Protein AF-A0A3R6Q9J1-F1 (afdb_monomer_lite)

Foldseek 3Di:
DDPVLLVVLLVLLVVLLVVLVVLVVVLCVPQVVDDDDDPVCVCSPDPVVCPVSVVSVVSSVVSNVSSVVSNVVSVVVVVVD

Sequence (81 aa):
MDISVNESKFSDASVLIERARVLSNMLTETYFGQKIETRADLWKISGYFYNDARVLAETISCMIVDAEELLNHASDDVVTK

Secondary structure (DSSP, 8-state):
--HHHHHHHHHHHHHHHHHHHHHHHHHIIIIIS----SGGGGGGGSTTHHHHHHHHHHHHHHHHHHHHHHHHHHHHHHHT-

Radius of gyration: 18.53 Å; chains: 1; bounding box: 41×19×53 Å

pLDDT: mean 87.68, std 11.85, range [45.59, 97.75]

Structure (mmCIF, N/CA/C/O backbone):
data_AF-A0A3R6Q9J1-F1
#
_entry.id   AF-A0A3R6Q9J1-F1
#
loop_
_atom_site.group_PDB
_atom_site.id
_atom_site.type_symbol
_atom_site.label_atom_id
_atom_site.label_alt_id
_atom_site.label_comp_id
_atom_site.label_asym_id
_atom_site.label_entity_id
_atom_site.label_seq_id
_atom_site.pdbx_PDB_ins_code
_atom_site.Cartn_x
_atom_site.Cartn_y
_atom_site.Cartn_z
_atom_site.occupancy
_atom_site.B_iso_or_equiv
_atom_site.auth_seq_id
_atom_site.auth_comp_id
_atom_site.auth_asym_id
_atom_site.auth_atom_id
_atom_site.pdbx_PDB_model_num
ATOM 1 N N . MET A 1 1 ? 19.000 3.639 -30.089 1.00 53.69 1 MET A N 1
ATOM 2 C CA . MET A 1 1 ? 18.138 3.762 -28.897 1.00 53.69 1 MET A CA 1
ATOM 3 C C . MET A 1 1 ? 18.626 4.944 -28.077 1.00 53.69 1 MET A C 1
ATOM 5 O O . MET A 1 1 ? 19.814 4.981 -27.771 1.00 53.69 1 MET A O 1
ATOM 9 N N . ASP A 1 2 ? 17.782 5.953 -27.874 1.00 64.12 2 ASP A N 1
ATOM 10 C CA . ASP A 1 2 ? 18.174 7.261 -27.336 1.00 64.12 2 ASP A CA 1
ATOM 11 C C . ASP A 1 2 ? 18.307 7.250 -25.813 1.00 64.12 2 ASP A C 1
ATOM 13 O O . ASP A 1 2 ? 17.475 6.682 -25.113 1.00 64.12 2 ASP A O 1
ATOM 17 N N . ILE A 1 3 ? 19.336 7.929 -25.303 1.00 64.06 3 ILE A N 1
ATOM 18 C CA . ILE A 1 3 ? 19.580 8.134 -23.864 1.00 64.06 3 ILE A CA 1
ATOM 19 C C . ILE A 1 3 ? 18.342 8.742 -23.176 1.00 64.06 3 ILE A C 1
ATOM 21 O O . ILE A 1 3 ? 18.026 8.377 -22.046 1.00 64.06 3 ILE A O 1
ATOM 25 N N . SER A 1 4 ? 17.580 9.573 -23.896 1.00 70.56 4 SER A N 1
ATOM 26 C CA . SER A 1 4 ? 16.338 10.191 -23.417 1.00 70.56 4 SER A CA 1
ATOM 27 C C . SER A 1 4 ? 15.231 9.188 -23.066 1.00 70.56 4 SER A C 1
ATOM 29 O O . SER A 1 4 ? 14.438 9.457 -22.169 1.00 70.56 4 SER A O 1
ATOM 31 N N . VAL A 1 5 ? 15.181 8.026 -23.731 1.00 71.50 5 VAL A N 1
ATOM 32 C CA . VAL A 1 5 ? 14.193 6.966 -23.450 1.00 71.50 5 VAL A CA 1
ATOM 33 C C . VAL A 1 5 ? 14.530 6.235 -22.150 1.00 71.50 5 VAL A C 1
ATOM 35 O O . VAL A 1 5 ? 13.633 5.849 -21.406 1.00 71.50 5 VAL A O 1
ATOM 38 N N . ASN A 1 6 ? 15.816 6.068 -21.840 1.00 78.25 6 ASN A N 1
ATOM 39 C CA . ASN A 1 6 ? 16.225 5.450 -20.580 1.00 78.25 6 ASN A CA 1
ATOM 40 C C . ASN A 1 6 ? 16.024 6.408 -19.404 1.00 78.25 6 ASN A C 1
ATOM 42 O O . ASN A 1 6 ? 15.498 5.994 -18.374 1.00 78.25 6 ASN A O 1
ATOM 46 N N . GLU A 1 7 ? 16.353 7.692 -19.564 1.00 81.12 7 GLU A N 1
ATOM 47 C CA . GLU A 1 7 ? 16.087 8.712 -18.539 1.00 81.12 7 GLU A CA 1
ATOM 48 C C . GLU A 1 7 ? 14.595 8.821 -18.193 1.00 81.12 7 GLU A C 1
ATOM 50 O O . GLU A 1 7 ? 14.255 8.932 -17.013 1.00 81.12 7 GLU A O 1
ATOM 55 N N . SER A 1 8 ? 13.696 8.719 -19.183 1.00 86.25 8 SER A N 1
ATOM 56 C CA . SER A 1 8 ? 12.254 8.723 -18.910 1.00 86.25 8 SER A CA 1
ATOM 57 C C . SER A 1 8 ? 11.818 7.484 -18.125 1.00 86.25 8 SER A C 1
ATOM 59 O O . SER A 1 8 ? 11.128 7.626 -17.122 1.00 86.25 8 SER A O 1
ATOM 61 N N . LYS A 1 9 ? 12.287 6.283 -18.501 1.00 86.38 9 LYS A N 1
ATOM 62 C CA . LYS A 1 9 ? 11.995 5.034 -17.770 1.00 86.38 9 LYS A CA 1
ATOM 63 C C . LYS A 1 9 ? 12.482 5.088 -16.316 1.00 86.38 9 LYS A C 1
ATOM 65 O O . LYS A 1 9 ? 11.744 4.700 -15.414 1.00 86.38 9 LYS A O 1
ATOM 70 N N . PHE A 1 10 ? 13.690 5.607 -16.070 1.00 89.19 10 PHE A N 1
ATOM 71 C CA . PHE A 1 10 ? 14.209 5.797 -14.708 1.00 89.19 10 PHE A CA 1
ATOM 72 C C . PHE A 1 10 ? 13.375 6.805 -13.905 1.00 89.19 10 PHE A C 1
ATOM 74 O O . PHE A 1 10 ? 13.126 6.595 -12.714 1.00 89.19 10 PHE A O 1
ATOM 81 N N . SER A 1 11 ? 12.931 7.892 -14.543 1.00 92.00 11 SER A N 1
ATOM 82 C CA . SER A 1 11 ? 12.072 8.894 -13.907 1.00 92.00 11 SER A CA 1
ATOM 83 C C . SER A 1 11 ? 10.705 8.313 -13.538 1.00 92.00 11 SER A C 1
ATOM 85 O O . SER A 1 11 ? 10.279 8.448 -12.389 1.00 92.00 11 SER A O 1
ATOM 87 N N . ASP A 1 12 ? 10.063 7.595 -14.459 1.00 93.31 12 ASP A N 1
ATOM 88 C CA . ASP A 1 12 ? 8.759 6.965 -14.244 1.00 93.31 12 ASP A CA 1
ATOM 89 C C . ASP A 1 12 ? 8.820 5.901 -13.137 1.00 93.31 12 ASP A C 1
ATOM 91 O O . ASP A 1 12 ? 7.980 5.897 -12.232 1.00 93.31 12 ASP A O 1
ATOM 95 N N . ALA A 1 13 ? 9.864 5.063 -13.131 1.00 94.69 13 ALA A N 1
ATOM 96 C CA . ALA A 1 13 ? 10.099 4.092 -12.063 1.00 94.69 13 ALA A CA 1
ATOM 97 C C . ALA A 1 13 ? 10.275 4.776 -10.696 1.00 94.69 13 ALA A C 1
ATOM 99 O O . ALA A 1 13 ? 9.695 4.346 -9.698 1.00 94.69 13 ALA A O 1
ATOM 100 N N . SER A 1 14 ? 11.016 5.888 -10.646 1.00 94.62 14 SER A N 1
ATOM 101 C CA . SER A 1 14 ? 11.212 6.660 -9.412 1.00 94.62 14 SER A CA 1
ATOM 102 C C . SER A 1 14 ? 9.892 7.225 -8.876 1.00 94.62 14 SER A C 1
ATOM 104 O O . SER A 1 14 ? 9.647 7.201 -7.669 1.00 94.62 14 SER A O 1
ATOM 106 N N . VAL A 1 15 ? 9.007 7.693 -9.763 1.00 97.06 15 VAL A N 1
ATOM 107 C CA . VAL A 1 15 ? 7.671 8.176 -9.382 1.00 97.06 15 VAL A CA 1
ATOM 108 C C . VAL A 1 15 ? 6.819 7.046 -8.803 1.00 97.06 15 VAL A C 1
ATOM 110 O O . VAL A 1 15 ? 6.141 7.256 -7.794 1.00 97.06 15 VAL A O 1
ATOM 113 N N . LEU A 1 16 ? 6.844 5.857 -9.408 1.00 97.75 16 LEU A N 1
ATOM 114 C CA . LEU A 1 16 ? 6.115 4.691 -8.901 1.00 97.75 16 LEU A CA 1
ATOM 115 C C . LEU A 1 16 ? 6.622 4.258 -7.520 1.00 97.75 16 LEU A C 1
ATOM 117 O O . LEU A 1 16 ? 5.809 4.036 -6.623 1.00 97.75 16 LEU A O 1
ATOM 121 N N . ILE A 1 17 ? 7.941 4.234 -7.314 1.00 97.50 17 ILE A N 1
ATOM 122 C CA . ILE A 1 17 ? 8.556 3.899 -6.022 1.00 97.50 17 ILE A CA 1
ATOM 123 C C . ILE A 1 17 ? 8.149 4.902 -4.936 1.00 97.50 17 ILE A C 1
ATOM 125 O O . ILE A 1 17 ? 7.727 4.497 -3.851 1.00 97.50 17 ILE A O 1
ATOM 129 N N . GLU A 1 18 ? 8.211 6.209 -5.208 1.00 97.75 18 GLU A N 1
ATOM 130 C CA . GLU A 1 18 ? 7.805 7.212 -4.215 1.00 97.75 18 GLU A CA 1
ATOM 131 C C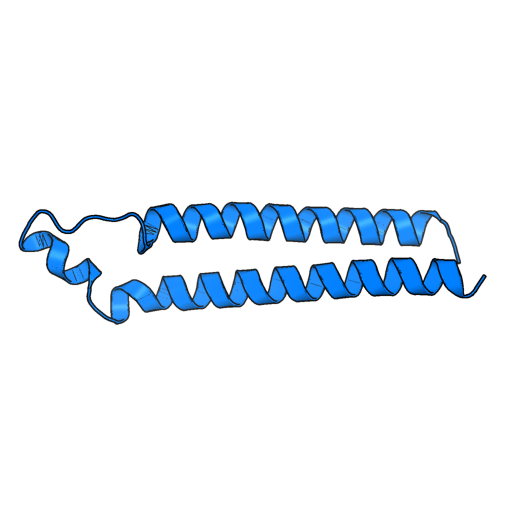 . GLU A 1 18 ? 6.302 7.143 -3.907 1.00 97.75 18 GLU A C 1
ATOM 133 O O . GLU A 1 18 ? 5.894 7.283 -2.752 1.00 97.75 18 GLU A O 1
ATOM 138 N N . ARG A 1 19 ? 5.454 6.836 -4.898 1.00 96.81 19 ARG A N 1
ATOM 139 C CA . ARG A 1 19 ? 4.023 6.584 -4.658 1.00 96.81 19 ARG A CA 1
ATOM 140 C C . ARG A 1 19 ? 3.799 5.350 -3.790 1.00 96.81 19 ARG A C 1
ATOM 142 O O . ARG A 1 19 ? 3.051 5.432 -2.816 1.00 96.81 19 ARG A O 1
ATOM 149 N N . ALA A 1 20 ? 4.470 4.241 -4.095 1.00 97.44 20 ALA A N 1
ATOM 150 C CA . ALA A 1 20 ? 4.415 3.017 -3.303 1.00 97.44 20 ALA A CA 1
ATOM 151 C C . ALA A 1 20 ? 4.848 3.272 -1.850 1.00 97.44 20 ALA A C 1
ATOM 153 O O . ALA A 1 20 ? 4.200 2.802 -0.911 1.00 97.44 20 ALA A O 1
ATOM 154 N N . ARG A 1 21 ? 5.886 4.091 -1.645 1.00 97.44 21 ARG A N 1
ATOM 155 C CA . ARG A 1 21 ? 6.357 4.506 -0.320 1.00 97.44 21 ARG A CA 1
ATOM 156 C C . ARG A 1 21 ? 5.315 5.323 0.443 1.00 97.44 21 ARG A C 1
ATOM 158 O O . ARG A 1 21 ? 5.032 5.017 1.600 1.00 97.44 21 ARG A O 1
ATOM 165 N N . VAL A 1 22 ? 4.726 6.341 -0.187 1.00 96.75 22 VAL A N 1
ATOM 166 C CA . VAL A 1 22 ? 3.678 7.169 0.437 1.00 96.75 22 VAL A CA 1
ATOM 167 C C . VAL A 1 22 ? 2.467 6.316 0.821 1.00 96.75 22 VAL A C 1
ATOM 169 O O . VAL A 1 22 ? 1.970 6.421 1.942 1.00 96.75 22 VAL A O 1
ATOM 172 N N . LEU A 1 23 ? 2.025 5.429 -0.072 1.00 95.75 23 LEU A N 1
ATOM 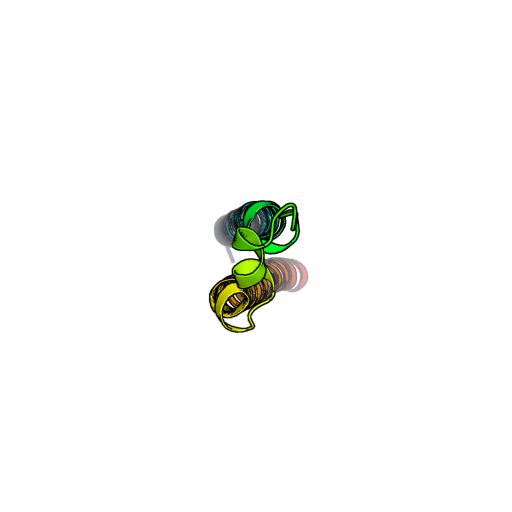173 C CA . LEU A 1 23 ? 0.910 4.523 0.201 1.00 95.75 23 LEU A CA 1
ATOM 174 C C . LEU A 1 23 ? 1.242 3.519 1.313 1.00 95.75 23 LEU A C 1
ATOM 176 O O . LEU A 1 23 ? 0.389 3.249 2.154 1.00 95.75 23 LEU A O 1
ATOM 180 N N . SER A 1 24 ? 2.480 3.023 1.381 1.00 95.44 24 SER A N 1
ATOM 181 C CA . SER A 1 24 ? 2.933 2.131 2.461 1.00 95.44 24 SER A CA 1
ATOM 182 C C . SER A 1 24 ? 2.894 2.814 3.830 1.00 95.44 24 SER A C 1
ATOM 184 O O . SER A 1 24 ? 2.467 2.209 4.819 1.00 95.44 24 SER A O 1
ATOM 186 N N . ASN A 1 25 ? 3.279 4.091 3.897 1.00 95.31 25 ASN A N 1
ATOM 187 C CA . ASN A 1 25 ? 3.167 4.879 5.125 1.00 95.31 25 ASN A CA 1
ATOM 188 C C . ASN A 1 25 ? 1.699 5.063 5.527 1.00 95.31 25 ASN A C 1
ATOM 190 O O . ASN A 1 25 ? 1.342 4.801 6.673 1.00 95.31 25 ASN A O 1
ATOM 194 N N . MET A 1 26 ? 0.832 5.417 4.573 1.00 92.94 26 MET A N 1
ATOM 195 C CA . MET A 1 26 ? -0.605 5.563 4.819 1.00 92.94 26 MET A CA 1
ATOM 196 C C . MET A 1 26 ? -1.239 4.261 5.323 1.00 92.94 26 MET A C 1
ATOM 198 O O . MET A 1 26 ? -2.007 4.285 6.286 1.00 92.94 26 MET A O 1
ATOM 202 N N . LEU A 1 27 ? -0.901 3.126 4.704 1.00 93.56 27 LEU A N 1
ATOM 203 C CA . LEU A 1 27 ? -1.348 1.794 5.111 1.00 93.56 27 LEU A CA 1
ATOM 204 C C . LEU A 1 27 ? -0.950 1.506 6.566 1.00 93.56 27 LEU A C 1
ATOM 206 O O . LEU A 1 27 ? -1.770 1.068 7.377 1.00 93.56 27 LEU A O 1
ATOM 210 N N . THR A 1 28 ? 0.304 1.811 6.902 1.00 92.69 28 THR A N 1
ATOM 211 C CA . THR A 1 28 ? 0.850 1.620 8.245 1.00 92.69 28 THR A CA 1
ATOM 212 C C . THR A 1 28 ? 0.120 2.490 9.258 1.00 92.69 28 THR A C 1
ATOM 214 O O . THR A 1 28 ? -0.395 1.965 10.234 1.00 92.69 28 THR A O 1
ATOM 217 N N . GLU A 1 29 ? 0.006 3.795 9.030 1.00 91.62 29 GLU A N 1
ATOM 218 C CA . GLU A 1 29 ? -0.608 4.727 9.986 1.00 91.62 29 GLU A CA 1
ATOM 219 C C . GLU A 1 29 ? -2.115 4.487 10.170 1.00 91.62 29 GLU A C 1
ATOM 221 O O . GLU A 1 29 ? -2.641 4.568 11.285 1.00 91.62 29 GLU A O 1
ATOM 226 N N . THR A 1 30 ? -2.817 4.158 9.084 1.00 89.25 30 THR A N 1
ATOM 227 C CA . THR A 1 30 ? -4.286 4.096 9.069 1.00 89.25 30 THR A CA 1
ATOM 228 C C . THR A 1 30 ? -4.825 2.747 9.531 1.00 89.25 30 THR A C 1
ATOM 230 O O . THR A 1 30 ? -5.876 2.705 10.165 1.00 89.25 30 THR A O 1
ATOM 233 N N . TYR A 1 31 ? -4.116 1.649 9.254 1.00 89.38 31 TYR A N 1
ATOM 234 C CA . TYR A 1 31 ? -4.626 0.302 9.534 1.00 89.38 31 TYR A CA 1
ATOM 235 C C . TYR A 1 31 ? -3.799 -0.447 10.576 1.00 89.38 31 TYR A C 1
ATOM 237 O O . TYR A 1 31 ? -4.367 -1.031 11.498 1.00 89.38 31 TYR A O 1
ATOM 245 N N . PHE A 1 32 ? -2.469 -0.430 10.466 1.00 86.19 32 PHE A N 1
ATOM 246 C CA . PHE A 1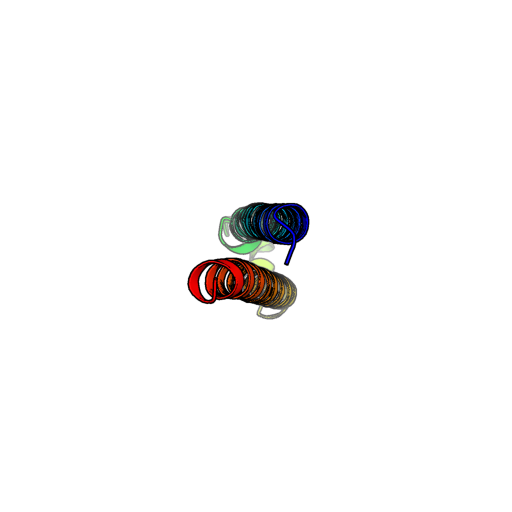 32 ? -1.601 -1.245 11.329 1.00 86.19 32 PHE A CA 1
ATOM 247 C C . PHE A 1 32 ? -1.078 -0.513 12.571 1.00 86.19 32 PHE A C 1
ATOM 249 O O . PHE A 1 32 ? -0.699 -1.152 13.548 1.00 86.19 32 PHE A O 1
ATOM 256 N N . GLY A 1 33 ? -1.086 0.818 12.561 1.00 87.06 33 GLY A N 1
ATOM 257 C CA . GLY A 1 33 ? -0.652 1.677 13.663 1.00 87.06 33 GLY A CA 1
ATOM 258 C C . GLY A 1 33 ? -1.773 2.044 14.635 1.00 87.06 33 GLY A C 1
ATOM 259 O O . GLY A 1 33 ? -1.520 2.669 15.665 1.00 87.06 33 GLY A O 1
ATOM 260 N N . GLN A 1 34 ? -3.014 1.665 14.325 1.00 87.31 34 GLN A N 1
ATOM 261 C CA . GLN A 1 34 ? -4.172 1.984 15.149 1.00 87.31 34 GLN A CA 1
ATOM 262 C C . GLN A 1 34 ? -4.226 1.112 16.405 1.00 87.31 34 GLN A C 1
ATOM 264 O O . GLN A 1 34 ? -4.037 -0.102 16.359 1.00 87.31 34 GLN A O 1
ATOM 269 N N . LYS A 1 35 ? -4.548 1.739 17.539 1.00 90.94 35 LYS A N 1
ATOM 270 C CA . LYS A 1 35 ? -4.750 1.053 18.819 1.00 90.94 35 LYS A CA 1
ATOM 271 C C . LYS A 1 35 ? -6.230 0.771 19.076 1.00 90.94 35 LYS A C 1
ATOM 273 O O . LYS A 1 35 ? -7.122 1.465 18.572 1.00 90.94 35 LYS A O 1
ATOM 278 N N . ILE A 1 36 ? -6.468 -0.251 19.893 1.00 91.44 36 ILE A N 1
ATOM 279 C CA . ILE A 1 36 ? -7.779 -0.601 20.442 1.00 91.44 36 ILE A CA 1
ATOM 280 C C . ILE A 1 36 ? -7.756 -0.175 21.905 1.00 91.44 36 ILE A C 1
ATOM 282 O O . ILE A 1 36 ? -7.142 -0.842 22.734 1.00 91.44 36 ILE A O 1
ATOM 286 N N . GLU A 1 37 ? -8.377 0.958 22.211 1.00 95.50 37 GLU A N 1
ATOM 287 C CA . GLU A 1 37 ? -8.350 1.528 23.563 1.00 95.50 37 GLU A CA 1
ATOM 288 C C . GLU A 1 37 ? -9.694 1.340 24.267 1.00 95.50 37 GLU A C 1
ATOM 290 O O . GLU A 1 3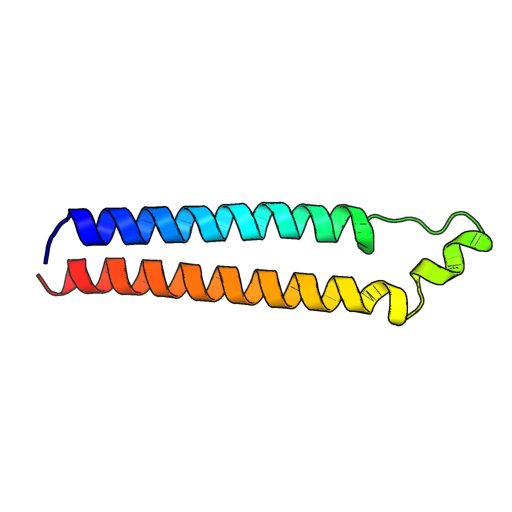7 ? -9.762 1.213 25.489 1.00 95.50 37 GLU A O 1
ATOM 295 N N . THR A 1 38 ? -10.776 1.259 23.492 1.00 96.25 38 THR A N 1
ATOM 296 C CA . THR A 1 38 ? -12.139 1.163 24.001 1.00 96.25 38 THR A CA 1
ATOM 297 C C . THR A 1 38 ? -12.933 0.058 23.312 1.00 96.25 38 THR A C 1
ATOM 299 O O . THR A 1 38 ? -12.603 -0.422 22.228 1.00 96.25 38 THR A O 1
ATOM 302 N N . ARG A 1 39 ? -14.071 -0.317 23.909 1.00 93.50 39 ARG A N 1
ATOM 303 C CA . ARG A 1 39 ? -15.027 -1.237 23.273 1.00 93.50 39 ARG A CA 1
ATOM 304 C C . ARG A 1 39 ? -15.550 -0.700 21.934 1.00 93.50 39 ARG A C 1
ATOM 306 O O . ARG A 1 39 ? -15.875 -1.491 21.053 1.00 93.50 39 ARG A O 1
ATOM 313 N N . ALA A 1 40 ? -15.615 0.623 21.780 1.00 93.06 40 ALA A N 1
ATOM 314 C CA . ALA A 1 40 ? -16.017 1.264 20.536 1.00 93.06 40 ALA A CA 1
ATOM 315 C C . ALA A 1 40 ? -14.966 1.121 19.424 1.00 93.06 40 ALA A C 1
ATOM 317 O O . ALA A 1 40 ? -15.304 1.380 18.282 1.00 93.06 40 ALA A O 1
ATOM 318 N N . ASP A 1 41 ? -13.739 0.673 19.717 1.00 92.94 41 ASP A N 1
ATOM 319 C CA . ASP A 1 41 ? -12.683 0.437 18.722 1.00 92.94 41 ASP A CA 1
ATOM 320 C C . ASP A 1 41 ? -12.680 -0.988 18.156 1.00 92.94 41 ASP A C 1
ATOM 322 O O . ASP A 1 41 ? -11.932 -1.280 17.225 1.00 92.94 41 ASP A O 1
ATOM 326 N N . LEU A 1 42 ? -13.510 -1.896 18.680 1.00 91.00 42 LEU A N 1
ATOM 327 C CA . LEU A 1 42 ? -13.512 -3.306 18.267 1.00 91.00 42 LEU A CA 1
ATOM 328 C C . LEU A 1 42 ? -13.868 -3.524 16.787 1.00 91.00 42 LEU A C 1
ATOM 330 O O . LEU A 1 42 ? -13.600 -4.591 16.244 1.00 91.00 42 LEU A O 1
ATOM 334 N N . TRP A 1 43 ? -14.432 -2.536 16.092 1.00 89.44 43 TRP A N 1
ATOM 335 C CA . TRP A 1 43 ? -14.624 -2.626 14.641 1.00 89.44 43 TRP A CA 1
ATOM 336 C C . TRP A 1 43 ? -13.292 -2.689 13.874 1.00 89.44 43 TRP A C 1
ATOM 338 O O . TRP A 1 43 ? -13.260 -3.276 12.793 1.00 89.44 43 TRP A O 1
ATOM 348 N N . LYS A 1 44 ? -12.189 -2.178 14.443 1.00 89.50 44 LYS A N 1
ATOM 349 C CA . LYS A 1 44 ? -10.846 -2.187 13.833 1.00 89.50 44 LYS A CA 1
ATOM 350 C C . LYS A 1 44 ? -10.246 -3.590 13.692 1.00 89.50 44 LYS A C 1
ATOM 352 O O . LYS A 1 44 ? -9.328 -3.782 12.914 1.00 89.50 44 LYS A O 1
ATOM 357 N N . ILE A 1 45 ? -10.754 -4.587 14.421 1.00 86.75 45 ILE A N 1
ATOM 358 C CA . ILE A 1 45 ? -10.336 -5.996 14.259 1.00 86.75 45 ILE A CA 1
ATOM 359 C C . ILE A 1 45 ? -11.260 -6.785 13.332 1.00 86.75 45 ILE A C 1
ATOM 361 O O . ILE A 1 45 ? -11.043 -7.973 13.102 1.00 86.75 45 ILE A O 1
ATOM 365 N N . SER A 1 46 ? -12.319 -6.155 12.817 1.00 87.44 46 SER A N 1
ATOM 366 C CA . SER A 1 46 ? -13.204 -6.816 11.864 1.00 87.44 46 SER A CA 1
ATOM 367 C C . SER A 1 46 ? -12.485 -7.027 10.531 1.00 87.44 46 SER A C 1
ATOM 369 O O . SER A 1 46 ? -11.735 -6.167 10.078 1.00 87.44 46 SER A O 1
ATOM 371 N N . GLY A 1 47 ? -12.748 -8.152 9.860 1.00 81.56 47 GLY A N 1
ATOM 372 C CA . GLY A 1 47 ? -12.178 -8.405 8.530 1.00 81.56 47 GLY A CA 1
ATOM 373 C C . GLY A 1 47 ? -12.540 -7.317 7.511 1.00 81.56 47 GLY A C 1
ATOM 374 O O . GLY A 1 47 ? -11.718 -6.965 6.673 1.00 81.56 47 GLY A O 1
ATOM 375 N N . TYR A 1 48 ? -13.729 -6.714 7.639 1.00 86.06 48 TYR A N 1
ATOM 376 C CA . TYR A 1 48 ? -14.165 -5.600 6.792 1.00 86.06 48 TYR A CA 1
ATOM 377 C C . TYR A 1 48 ? -13.258 -4.374 6.903 1.00 86.06 48 TYR A C 1
ATOM 379 O O . TYR A 1 48 ? -13.016 -3.724 5.893 1.00 86.06 48 TYR A O 1
ATOM 387 N N . PHE A 1 49 ? -12.719 -4.085 8.092 1.00 84.31 49 PHE A N 1
ATOM 388 C CA . PHE A 1 49 ? -11.786 -2.975 8.283 1.00 84.31 49 PHE A CA 1
ATOM 389 C C . PHE A 1 49 ? -10.508 -3.136 7.450 1.00 84.31 49 PHE A C 1
ATOM 391 O O . PHE A 1 49 ? -9.969 -2.157 6.949 1.00 84.31 49 PHE A O 1
ATOM 398 N N . TYR A 1 50 ? -10.051 -4.372 7.245 1.00 90.25 50 TYR A N 1
ATOM 399 C CA . TYR A 1 50 ? -8.829 -4.663 6.494 1.00 90.25 50 TYR A CA 1
ATOM 400 C C . TYR A 1 50 ? -9.056 -4.912 4.996 1.00 90.25 50 TYR A C 1
ATOM 402 O O . TYR A 1 50 ? -8.086 -5.128 4.270 1.00 90.25 50 TYR A O 1
ATOM 410 N N . ASN A 1 51 ? -10.296 -4.854 4.496 1.00 91.31 51 ASN A N 1
ATOM 411 C CA . ASN A 1 51 ? -10.552 -5.008 3.060 1.00 91.31 51 ASN A CA 1
ATOM 412 C C . ASN A 1 51 ? -9.892 -3.893 2.244 1.00 91.31 51 ASN A C 1
ATOM 414 O O . ASN A 1 51 ? -9.230 -4.179 1.248 1.00 91.31 51 ASN A O 1
ATOM 418 N N . ASP A 1 52 ? -10.020 -2.648 2.692 1.00 89.62 52 ASP A N 1
ATOM 419 C CA . ASP A 1 52 ? -9.407 -1.503 2.015 1.00 89.62 52 ASP A CA 1
ATOM 420 C C . ASP A 1 52 ? -7.878 -1.532 2.160 1.00 89.62 52 ASP A C 1
ATOM 422 O O . ASP A 1 52 ? -7.152 -1.223 1.214 1.00 89.62 52 ASP A O 1
ATOM 426 N N . ALA A 1 53 ? -7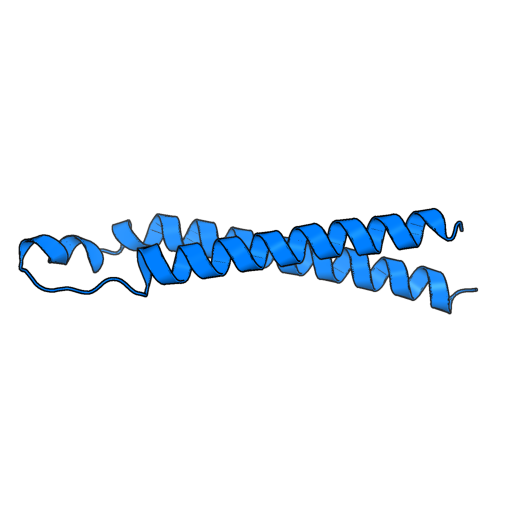.371 -2.012 3.304 1.00 92.06 53 ALA A N 1
ATOM 427 C CA . ALA A 1 53 ? -5.943 -2.259 3.501 1.00 92.06 53 ALA A CA 1
ATOM 428 C C . ALA A 1 53 ? -5.394 -3.289 2.498 1.00 92.06 53 ALA A C 1
ATOM 430 O O . ALA A 1 53 ? -4.318 -3.090 1.939 1.00 92.06 53 ALA A O 1
ATOM 431 N N . ARG A 1 54 ? -6.141 -4.366 2.218 1.00 94.06 54 ARG A N 1
ATOM 432 C CA . ARG A 1 54 ? -5.762 -5.359 1.200 1.00 94.06 54 ARG A CA 1
ATOM 433 C C . ARG A 1 54 ? -5.652 -4.723 -0.185 1.00 94.06 54 ARG A C 1
ATOM 435 O O . ARG A 1 54 ? -4.655 -4.939 -0.862 1.00 94.06 54 ARG A O 1
ATOM 442 N N . VAL A 1 55 ? -6.638 -3.920 -0.588 1.00 93.44 55 VAL A N 1
ATOM 443 C CA . VAL A 1 55 ? -6.636 -3.244 -1.900 1.00 93.44 55 VAL A CA 1
ATOM 444 C C . VAL A 1 55 ? -5.440 -2.297 -2.035 1.00 93.44 55 VAL A C 1
ATOM 446 O O . VAL A 1 55 ? -4.774 -2.275 -3.071 1.00 93.44 55 VAL A O 1
ATOM 449 N N . LEU A 1 56 ? -5.129 -1.538 -0.981 1.00 93.88 56 LEU A N 1
ATOM 450 C CA . LEU A 1 56 ? -3.950 -0.671 -0.953 1.00 93.88 56 LEU A CA 1
ATOM 451 C C . LEU A 1 56 ? -2.647 -1.471 -1.043 1.00 93.88 56 LEU A C 1
ATOM 453 O O . LEU A 1 56 ? -1.766 -1.099 -1.814 1.00 93.88 56 LEU A O 1
ATOM 457 N N . ALA A 1 57 ? -2.531 -2.577 -0.305 1.00 95.94 57 ALA A N 1
ATOM 458 C CA . ALA A 1 57 ? -1.356 -3.445 -0.355 1.00 95.94 57 ALA A CA 1
ATOM 459 C C . ALA A 1 57 ? -1.143 -4.046 -1.755 1.00 95.94 57 ALA A C 1
ATOM 461 O O . ALA A 1 57 ? -0.033 -3.993 -2.276 1.00 95.94 57 ALA A O 1
ATOM 462 N N . GLU A 1 58 ? -2.206 -4.540 -2.397 1.00 97.12 58 GLU A N 1
ATOM 463 C CA . GLU A 1 58 ? -2.159 -5.053 -3.775 1.00 97.12 58 GLU A CA 1
ATOM 464 C C . GLU A 1 58 ? -1.729 -3.963 -4.766 1.00 97.12 58 GLU A C 1
ATOM 466 O O . GLU A 1 58 ? -0.882 -4.199 -5.625 1.00 97.12 58 GLU A O 1
ATOM 471 N N . THR A 1 59 ? -2.246 -2.743 -4.600 1.00 96.62 59 THR A N 1
ATOM 472 C CA . THR A 1 59 ? -1.872 -1.589 -5.431 1.00 96.62 59 THR A CA 1
ATOM 473 C C . THR A 1 59 ? -0.387 -1.245 -5.289 1.00 96.62 59 THR A C 1
ATOM 475 O O . THR A 1 59 ? 0.287 -1.010 -6.289 1.00 96.62 59 THR A O 1
ATOM 478 N N . ILE A 1 60 ? 0.136 -1.237 -4.058 1.00 97.50 60 ILE A N 1
ATOM 479 C CA . ILE A 1 60 ? 1.562 -1.013 -3.780 1.00 97.50 60 ILE A CA 1
ATOM 480 C C . ILE A 1 60 ? 2.410 -2.087 -4.465 1.00 97.50 60 ILE A C 1
ATOM 482 O O . ILE A 1 60 ? 3.399 -1.752 -5.114 1.00 97.50 60 ILE A O 1
ATOM 486 N N . SER A 1 61 ? 2.018 -3.361 -4.357 1.00 96.81 61 SER A N 1
ATOM 487 C CA . SER A 1 61 ? 2.731 -4.461 -5.011 1.00 96.81 61 SER A CA 1
ATOM 488 C C . SER A 1 61 ? 2.784 -4.288 -6.526 1.00 96.81 61 SER A C 1
ATOM 490 O O . SER A 1 61 ? 3.866 -4.414 -7.091 1.00 96.81 61 SER A O 1
ATOM 492 N N . CYS A 1 62 ? 1.671 -3.930 -7.174 1.00 97.44 62 CYS A N 1
ATOM 493 C CA . CYS A 1 62 ? 1.668 -3.653 -8.612 1.00 97.44 62 CYS A CA 1
ATOM 494 C C . CYS A 1 62 ? 2.615 -2.500 -8.976 1.00 97.44 62 CYS A C 1
ATOM 496 O O . CYS A 1 62 ? 3.417 -2.644 -9.887 1.00 97.44 62 CYS A O 1
ATOM 498 N N . MET A 1 63 ? 2.593 -1.390 -8.228 1.00 97.44 63 MET A N 1
ATOM 499 C CA . MET A 1 63 ? 3.486 -0.251 -8.496 1.00 97.44 63 MET A CA 1
ATOM 500 C C . MET A 1 63 ? 4.970 -0.615 -8.389 1.00 97.44 63 MET A C 1
ATOM 502 O O . MET A 1 63 ? 5.780 -0.088 -9.147 1.00 97.44 63 MET A O 1
ATOM 506 N N . ILE A 1 64 ? 5.335 -1.484 -7.440 1.00 97.19 64 ILE A N 1
ATOM 507 C CA . ILE A 1 64 ? 6.718 -1.951 -7.283 1.00 97.19 64 ILE A CA 1
ATOM 508 C C . ILE A 1 64 ? 7.113 -2.834 -8.466 1.00 97.19 64 ILE A C 1
ATOM 510 O O . ILE A 1 64 ? 8.173 -2.610 -9.041 1.00 97.19 64 ILE A O 1
ATOM 514 N N . VAL A 1 65 ? 6.253 -3.778 -8.859 1.00 96.94 65 VAL A N 1
ATOM 515 C CA . VAL A 1 65 ? 6.498 -4.647 -10.021 1.00 96.94 65 VAL A CA 1
ATOM 516 C C . VAL A 1 65 ? 6.664 -3.814 -11.295 1.00 96.94 65 VAL A C 1
ATOM 518 O O . VAL A 1 65 ? 7.666 -3.962 -11.988 1.00 96.94 65 VAL A O 1
ATOM 521 N N . ASP A 1 66 ? 5.755 -2.872 -11.554 1.00 96.75 66 ASP A N 1
ATOM 522 C CA . ASP A 1 66 ? 5.828 -1.984 -12.720 1.00 96.75 66 ASP A CA 1
ATOM 523 C C . ASP A 1 66 ? 7.128 -1.152 -12.718 1.00 96.75 66 ASP A C 1
ATOM 525 O O . ASP A 1 66 ? 7.760 -0.946 -13.757 1.00 96.75 66 ASP A O 1
ATOM 529 N N . ALA A 1 67 ? 7.565 -0.677 -11.546 1.00 95.31 67 ALA A N 1
ATOM 530 C CA . ALA A 1 67 ? 8.823 0.052 -11.414 1.00 95.31 67 ALA A CA 1
ATOM 531 C C . ALA A 1 67 ? 10.043 -0.840 -11.694 1.00 95.31 67 ALA A C 1
ATOM 533 O O . ALA A 1 67 ? 10.966 -0.413 -12.387 1.00 95.31 67 ALA A O 1
ATOM 534 N N . GLU A 1 68 ? 10.055 -2.072 -11.181 1.00 93.75 68 GLU A N 1
ATOM 535 C CA . GLU A 1 68 ? 11.122 -3.046 -11.429 1.00 93.75 68 GLU A CA 1
ATOM 536 C C . GLU A 1 68 ? 11.222 -3.404 -12.916 1.00 93.75 68 GLU A C 1
ATOM 538 O O . GLU A 1 68 ? 12.324 -3.440 -13.466 1.00 93.75 68 GLU A O 1
ATOM 543 N N . GLU A 1 69 ? 10.091 -3.592 -13.598 1.00 94.06 69 GLU A N 1
ATOM 544 C CA . GLU A 1 69 ? 10.054 -3.831 -15.043 1.00 94.06 69 GLU A CA 1
ATOM 545 C C . GLU A 1 69 ? 10.653 -2.658 -15.830 1.00 94.06 69 GLU A C 1
ATOM 547 O O . GLU A 1 69 ? 11.506 -2.865 -16.699 1.00 94.06 69 GLU A O 1
ATOM 552 N N . LEU A 1 70 ? 10.285 -1.415 -15.495 1.00 92.44 70 LEU A N 1
ATOM 553 C CA . LEU A 1 70 ? 10.854 -0.219 -16.128 1.00 92.44 70 LEU A CA 1
ATOM 554 C C . LEU A 1 70 ? 12.378 -0.140 -15.955 1.00 92.44 70 LEU A C 1
ATOM 556 O O . LEU A 1 70 ? 13.088 0.186 -16.912 1.00 92.44 70 LEU A O 1
ATOM 560 N N . LEU A 1 71 ? 12.883 -0.460 -14.761 1.00 90.62 71 LEU A N 1
ATOM 561 C CA . LEU A 1 71 ? 14.316 -0.452 -14.454 1.00 90.62 71 LEU A CA 1
ATOM 562 C C . LEU A 1 71 ? 15.077 -1.566 -15.181 1.00 90.62 71 LEU A C 1
ATOM 564 O O . LEU A 1 71 ? 16.163 -1.317 -15.715 1.00 90.62 71 LEU A O 1
ATOM 568 N N . ASN A 1 72 ? 14.511 -2.772 -15.244 1.00 88.94 72 ASN A N 1
ATOM 569 C CA . ASN A 1 72 ? 15.103 -3.902 -15.960 1.00 88.94 72 ASN A CA 1
ATOM 570 C C . ASN A 1 72 ? 15.194 -3.604 -17.461 1.00 88.94 72 ASN A C 1
ATOM 572 O O . ASN A 1 72 ? 16.268 -3.712 -18.050 1.00 88.94 72 ASN A O 1
ATOM 576 N N . HIS A 1 73 ? 14.115 -3.095 -18.062 1.00 83.88 73 HIS A N 1
ATOM 577 C CA . HIS A 1 73 ? 14.119 -2.706 -19.472 1.00 83.88 73 HIS A CA 1
ATOM 578 C C . HIS A 1 73 ? 15.079 -1.553 -19.776 1.00 83.88 73 HIS A C 1
ATOM 580 O O . HIS A 1 73 ? 15.720 -1.555 -20.823 1.00 83.88 73 HIS A O 1
ATOM 586 N N . ALA A 1 74 ? 15.197 -0.565 -18.886 1.00 79.44 74 ALA A N 1
ATOM 587 C CA . ALA A 1 74 ? 16.181 0.503 -19.051 1.00 79.44 74 ALA A CA 1
ATOM 588 C C . ALA A 1 74 ? 17.628 -0.022 -18.988 1.00 79.44 74 ALA A C 1
ATOM 590 O O . ALA A 1 74 ? 18.512 0.559 -19.616 1.00 79.44 74 ALA A O 1
ATOM 591 N N . SER A 1 75 ? 17.870 -1.112 -18.254 1.00 72.50 75 SER A N 1
ATOM 592 C CA . SER A 1 75 ? 19.196 -1.715 -18.071 1.00 72.50 75 SER A CA 1
ATOM 593 C C . SER A 1 75 ? 19.588 -2.632 -19.235 1.00 72.50 75 SER A C 1
ATOM 595 O O . SER A 1 75 ? 20.714 -2.551 -19.727 1.00 72.50 75 SER A O 1
ATOM 597 N N . ASP A 1 76 ? 18.657 -3.442 -19.740 1.00 73.06 76 ASP A N 1
ATOM 598 C CA . ASP A 1 76 ? 18.876 -4.321 -20.900 1.00 73.06 76 ASP A CA 1
ATOM 599 C C . ASP A 1 76 ? 19.182 -3.528 -22.184 1.00 73.06 76 ASP A C 1
ATOM 601 O O . ASP A 1 76 ? 20.047 -3.918 -22.979 1.00 73.06 76 ASP A O 1
ATOM 605 N N . ASP A 1 77 ? 18.542 -2.365 -22.348 1.00 60.06 77 ASP A N 1
ATOM 606 C CA . ASP A 1 77 ? 18.787 -1.420 -23.448 1.00 60.06 77 ASP A CA 1
ATOM 607 C C . ASP A 1 77 ? 20.201 -0.793 -23.398 1.00 60.06 77 ASP A C 1
ATOM 609 O O . ASP A 1 77 ? 20.690 -0.260 -24.400 1.00 60.06 77 ASP A O 1
ATOM 613 N N . VAL A 1 78 ? 20.867 -0.826 -22.234 1.00 59.38 78 VAL A N 1
ATOM 614 C CA . VAL A 1 78 ? 22.246 -0.334 -22.043 1.00 59.38 78 VAL A CA 1
ATOM 615 C C . VAL A 1 78 ? 23.278 -1.430 -22.316 1.00 59.38 78 VAL A C 1
ATOM 617 O O . VAL A 1 78 ? 24.332 -1.128 -22.866 1.00 59.38 78 VAL A O 1
ATOM 620 N N . VAL A 1 79 ? 22.989 -2.687 -21.962 1.00 59.03 79 VAL A N 1
ATOM 621 C CA . VAL A 1 79 ? 23.930 -3.822 -22.088 1.00 59.03 79 VAL A CA 1
ATOM 622 C C . VAL A 1 79 ? 24.027 -4.357 -23.523 1.00 59.03 79 VAL A C 1
ATOM 624 O O . VAL A 1 79 ? 25.048 -4.922 -23.907 1.00 59.03 79 VAL A O 1
ATOM 627 N N . THR A 1 80 ? 22.986 -4.179 -24.337 1.00 55.47 80 THR A N 1
ATOM 628 C CA . THR A 1 80 ? 22.930 -4.662 -25.731 1.00 55.47 80 THR A CA 1
ATOM 629 C C . THR A 1 80 ? 23.545 -3.702 -26.767 1.00 55.47 80 THR A C 1
ATOM 631 O O . THR A 1 80 ? 23.390 -3.917 -27.973 1.00 55.47 80 THR A O 1
ATOM 634 N N . LYS A 1 81 ? 24.266 -2.666 -26.322 1.00 45.59 81 LYS A N 1
ATOM 635 C CA . LYS A 1 81 ? 24.988 -1.683 -27.149 1.00 45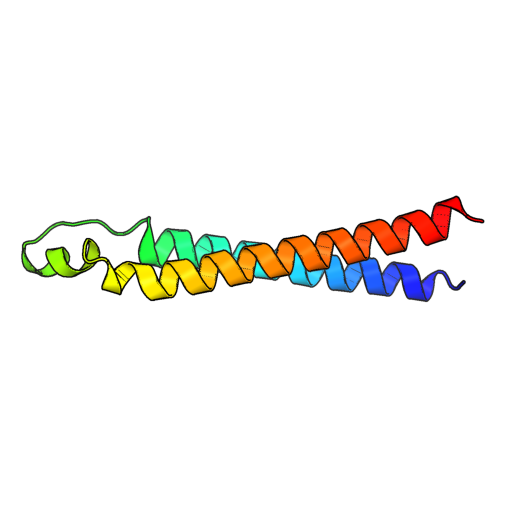.59 81 LYS A CA 1
ATOM 636 C C . LYS A 1 81 ? 26.499 -1.811 -27.002 1.00 45.59 81 LYS A C 1
ATOM 638 O O . LYS A 1 81 ? 27.178 -1.586 -28.028 1.00 45.59 81 LYS A O 1
#